Protein AF-A0A661F1T2-F1 (afdb_monomer)

Mean predicted aligned error: 7.17 Å

Solvent-accessible surface area (backbone atoms only — not comparable to full-atom values): 7450 Å² total; per-residue (Å²): 137,79,97,74,87,80,81,82,80,76,78,74,80,70,83,80,71,80,56,64,58,69,52,38,62,48,45,76,74,34,90,53,55,90,74,66,59,73,53,34,36,54,47,38,72,72,43,52,94,48,25,88,40,69,45,78,45,80,43,81,67,40,82,68,42,21,62,59,53,39,51,61,73,59,34,26,85,77,23,39,38,36,32,30,26,68,55,69,77,45,55,77,65,45,48,97,50,33,45,56,47,77,44,55,94,84,39,64,68,54,51,54,49,50,55,55,52,58,71,71,60,130

Structure (mmCIF, N/CA/C/O backbone):
data_AF-A0A661F1T2-F1
#
_entry.id   AF-A0A661F1T2-F1
#
loop_
_atom_site.group_PDB
_atom_site.id
_atom_site.type_symbol
_atom_site.label_atom_id
_atom_site.label_alt_id
_atom_site.label_comp_id
_atom_site.label_asym_id
_atom_site.label_entity_id
_atom_site.label_seq_id
_atom_site.pdbx_PDB_ins_code
_atom_site.Cartn_x
_atom_site.Cartn_y
_atom_site.Cartn_z
_atom_site.occupancy
_atom_site.B_iso_or_equiv
_atom_site.auth_seq_id
_atom_site.auth_comp_id
_atom_site.auth_asym_id
_atom_site.auth_atom_id
_atom_site.pdbx_PDB_model_num
ATOM 1 N N . MET A 1 1 ? 45.470 26.508 -27.579 1.00 38.78 1 MET A N 1
ATOM 2 C CA . MET A 1 1 ? 44.065 26.782 -27.205 1.00 38.78 1 MET A CA 1
ATOM 3 C C . MET A 1 1 ? 43.878 26.301 -25.769 1.00 38.78 1 MET A C 1
ATOM 5 O O . MET A 1 1 ? 44.079 25.122 -25.519 1.00 38.78 1 MET A O 1
ATOM 9 N N . SER A 1 2 ? 43.692 27.217 -24.813 1.00 38.25 2 SER A N 1
ATOM 10 C CA . SER A 1 2 ? 43.743 26.943 -23.364 1.00 38.25 2 SER A CA 1
ATOM 11 C C . SER A 1 2 ? 42.377 26.505 -22.828 1.00 38.25 2 SER A C 1
ATOM 13 O O . SER A 1 2 ? 41.381 27.177 -23.066 1.00 38.25 2 SER A O 1
ATOM 15 N N . LEU A 1 3 ? 42.363 25.418 -22.052 1.00 46.19 3 LEU A N 1
ATOM 16 C CA . LEU A 1 3 ? 41.228 24.856 -21.307 1.00 46.19 3 LEU A CA 1
ATOM 17 C C . LEU A 1 3 ? 40.790 25.773 -20.144 1.00 46.19 3 LEU A C 1
ATOM 19 O O . LEU A 1 3 ? 41.009 25.437 -18.983 1.00 46.19 3 LEU A O 1
ATOM 23 N N . LYS A 1 4 ? 40.216 26.948 -20.429 1.00 50.78 4 LYS A N 1
ATOM 24 C CA . LYS A 1 4 ? 39.708 27.862 -19.382 1.00 50.78 4 LYS A CA 1
ATOM 25 C C . LYS A 1 4 ? 38.239 28.277 -19.495 1.00 50.78 4 LYS A C 1
ATOM 27 O O . LYS A 1 4 ? 37.768 28.958 -18.596 1.00 50.78 4 LYS A O 1
ATOM 32 N N . ASP A 1 5 ? 37.490 27.769 -20.469 1.00 52.84 5 ASP A N 1
ATOM 33 C CA . ASP A 1 5 ? 36.044 28.017 -20.562 1.00 52.84 5 ASP A CA 1
ATOM 34 C C . ASP A 1 5 ? 35.237 26.780 -20.152 1.00 52.84 5 ASP A C 1
ATOM 36 O O . ASP A 1 5 ? 34.675 26.064 -20.977 1.00 52.84 5 ASP A O 1
ATOM 40 N N . ARG A 1 6 ? 35.197 26.503 -18.843 1.00 51.34 6 ARG A N 1
ATOM 41 C CA . ARG A 1 6 ? 34.174 25.633 -18.236 1.00 51.34 6 ARG A CA 1
ATOM 42 C C . ARG A 1 6 ? 33.298 26.458 -17.306 1.00 51.34 6 ARG A C 1
ATOM 44 O O . ARG A 1 6 ? 33.314 26.293 -16.090 1.00 51.34 6 ARG A O 1
ATOM 51 N N . THR A 1 7 ? 32.548 27.379 -17.887 1.00 51.38 7 THR A N 1
ATOM 52 C CA . THR A 1 7 ? 31.424 28.024 -17.217 1.00 51.38 7 THR A CA 1
ATOM 53 C C . THR A 1 7 ? 30.247 27.045 -17.161 1.00 51.38 7 THR A C 1
ATOM 55 O O . THR A 1 7 ? 29.875 26.452 -18.168 1.00 51.38 7 THR A O 1
ATOM 58 N N . PHE A 1 8 ? 29.648 26.933 -15.971 1.00 54.00 8 PHE A N 1
ATOM 59 C CA . PHE A 1 8 ? 28.305 26.402 -15.700 1.00 54.00 8 PHE A CA 1
ATOM 60 C C . PHE A 1 8 ? 28.070 24.879 -15.747 1.00 54.00 8 PHE A C 1
ATOM 62 O O . PHE A 1 8 ? 27.285 24.366 -16.534 1.00 54.00 8 PHE A O 1
ATOM 69 N N . LEU A 1 9 ? 28.573 24.178 -14.731 1.00 50.72 9 LEU A N 1
ATOM 70 C CA . LEU A 1 9 ? 27.679 23.336 -13.929 1.00 50.72 9 LEU A CA 1
ATOM 71 C C . LEU A 1 9 ? 27.739 23.881 -12.504 1.00 50.72 9 LEU A C 1
ATOM 73 O O . LEU A 1 9 ? 28.673 23.596 -11.759 1.00 50.72 9 LEU A O 1
ATOM 77 N N . ARG A 1 10 ? 26.782 24.747 -12.148 1.00 57.00 10 ARG A N 1
ATOM 78 C CA . ARG A 1 10 ? 26.558 25.104 -10.747 1.00 57.00 10 ARG A CA 1
ATOM 79 C C . ARG A 1 10 ? 26.143 23.803 -10.078 1.00 57.00 10 ARG A C 1
ATOM 81 O O . ARG A 1 10 ? 25.068 23.292 -10.381 1.00 57.00 10 ARG A O 1
ATOM 88 N N . GLN A 1 11 ? 27.016 23.250 -9.245 1.00 52.94 11 GLN A N 1
ATOM 89 C CA . GLN A 1 11 ? 26.636 22.212 -8.306 1.00 52.94 11 GLN A CA 1
ATOM 90 C C . GLN A 1 11 ? 25.463 22.800 -7.522 1.00 52.94 11 GLN A C 1
ATOM 92 O O . GLN A 1 11 ? 25.604 23.801 -6.820 1.00 52.94 11 GLN A O 1
ATOM 97 N N . VAL A 1 12 ? 24.260 22.313 -7.816 1.00 58.53 12 VAL A N 1
ATOM 98 C CA . VAL A 1 12 ? 23.092 22.680 -7.036 1.00 58.53 12 VAL A CA 1
ATOM 99 C C . VAL A 1 12 ? 23.294 21.889 -5.763 1.00 58.53 12 VAL A C 1
ATOM 101 O O . VAL A 1 12 ? 23.065 20.682 -5.752 1.00 58.53 12 VAL A O 1
ATOM 104 N N . ASP A 1 13 ? 23.832 22.540 -4.737 1.00 55.22 13 ASP A N 1
ATOM 105 C CA . ASP A 1 13 ? 23.766 22.016 -3.383 1.00 55.22 13 ASP A CA 1
ATOM 106 C C . ASP A 1 13 ? 22.279 21.981 -3.035 1.00 55.22 13 ASP A C 1
ATOM 108 O O . ASP A 1 13 ? 21.678 22.965 -2.603 1.00 55.22 13 ASP A O 1
ATOM 112 N N . VAL A 1 14 ? 21.639 20.867 -3.385 1.00 62.25 14 VAL A N 1
ATOM 113 C CA . VAL A 1 14 ? 20.286 20.566 -2.949 1.00 62.25 14 VAL A CA 1
ATOM 114 C C . VAL A 1 14 ? 20.446 20.278 -1.469 1.00 62.25 14 VAL A C 1
ATOM 116 O O . VAL A 1 14 ? 21.013 19.248 -1.108 1.00 62.25 14 VAL A O 1
ATOM 119 N N . ASP A 1 15 ? 20.037 21.230 -0.633 1.00 68.44 15 ASP A N 1
ATOM 120 C CA . ASP A 1 15 ? 20.007 21.074 0.818 1.00 68.44 15 ASP A CA 1
ATOM 121 C C . ASP A 1 15 ? 19.039 19.930 1.144 1.00 68.44 15 ASP A C 1
ATOM 123 O O . ASP A 1 15 ? 17.816 20.093 1.199 1.00 68.44 15 ASP A O 1
ATOM 127 N N . TYR A 1 16 ? 19.587 18.717 1.183 1.00 71.19 16 TYR A N 1
ATOM 128 C CA . TYR A 1 16 ? 18.826 17.506 1.396 1.00 71.19 16 TYR A CA 1
ATOM 129 C C . TYR A 1 16 ? 18.383 17.488 2.853 1.00 71.19 16 TYR A C 1
ATOM 131 O O . TYR A 1 16 ? 19.179 17.289 3.769 1.00 71.19 16 TYR A O 1
ATOM 139 N N . LYS A 1 17 ? 17.081 17.671 3.051 1.00 79.19 17 LYS A N 1
ATOM 140 C CA . LYS A 1 17 ? 16.439 17.486 4.341 1.00 79.19 17 LYS A CA 1
ATOM 141 C C . LYS A 1 17 ? 15.816 16.100 4.382 1.00 79.19 17 LYS A C 1
ATOM 143 O O . LYS A 1 17 ? 15.010 15.761 3.512 1.00 79.19 17 LYS A O 1
ATOM 148 N N . GLU A 1 18 ? 16.181 15.310 5.389 1.00 83.62 18 GLU A N 1
ATOM 149 C CA . GLU A 1 18 ? 15.511 14.033 5.616 1.00 83.62 18 GLU A CA 1
ATOM 150 C C . GLU A 1 18 ? 14.006 14.247 5.825 1.00 83.62 18 GLU A C 1
ATOM 152 O O . GLU A 1 18 ? 13.607 15.227 6.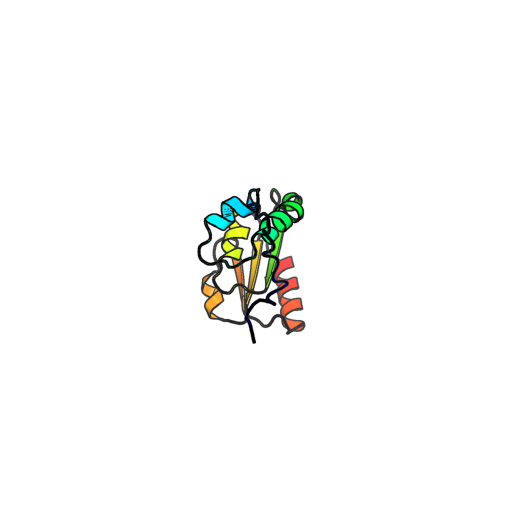470 1.00 83.62 18 GLU A O 1
ATOM 157 N N . PRO A 1 19 ? 13.160 13.346 5.299 1.00 87.50 19 PRO A N 1
ATOM 158 C CA . PRO A 1 19 ? 11.749 13.340 5.635 1.00 87.50 19 PRO A CA 1
ATOM 159 C C . PRO A 1 19 ? 11.566 13.196 7.146 1.00 87.50 19 PRO A C 1
ATOM 161 O O . PRO A 1 19 ? 12.356 12.554 7.832 1.00 87.50 19 PRO A O 1
ATOM 164 N N . THR A 1 20 ? 10.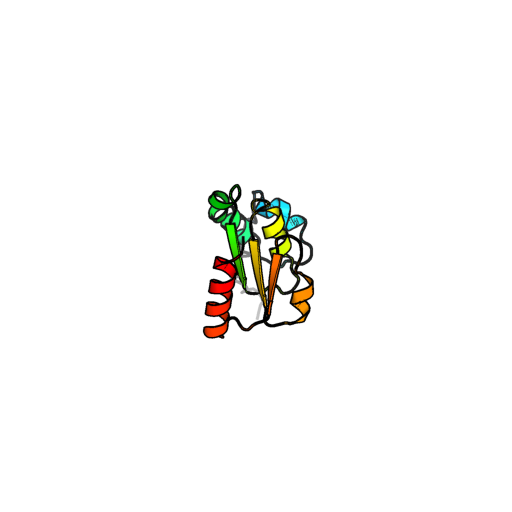496 13.774 7.667 1.00 85.81 20 THR A N 1
ATOM 165 C CA . THR A 1 20 ? 10.050 13.566 9.048 1.00 85.81 20 THR A CA 1
ATOM 166 C C . THR A 1 20 ? 8.698 12.863 9.037 1.00 85.81 20 THR A C 1
ATOM 168 O O . THR A 1 20 ? 7.989 12.955 8.034 1.00 85.81 20 THR A O 1
ATOM 171 N N . GLY A 1 21 ? 8.327 12.222 10.148 1.00 91.00 21 GLY A N 1
ATOM 172 C CA . GLY A 1 21 ? 6.999 11.631 10.331 1.00 91.00 21 GLY A CA 1
ATOM 173 C C . GLY A 1 21 ? 6.985 10.105 10.370 1.00 91.00 21 GLY A C 1
ATOM 174 O O . GLY A 1 21 ? 7.991 9.447 10.103 1.00 91.00 21 GLY A O 1
ATOM 175 N N . ASP A 1 22 ? 5.834 9.535 10.716 1.00 94.75 22 ASP A N 1
ATOM 176 C CA . ASP A 1 22 ? 5.695 8.103 11.012 1.00 94.75 22 ASP A CA 1
ATOM 177 C C . ASP A 1 22 ? 5.991 7.217 9.798 1.00 94.75 22 ASP A C 1
ATOM 179 O O . ASP A 1 22 ? 6.668 6.195 9.912 1.00 94.75 22 ASP A O 1
ATOM 183 N N . ILE A 1 23 ? 5.545 7.639 8.611 1.00 96.12 23 ILE A N 1
ATOM 184 C CA . ILE A 1 23 ? 5.826 6.928 7.359 1.00 96.12 23 ILE A CA 1
ATOM 185 C C . ILE A 1 23 ? 7.330 6.801 7.118 1.00 96.12 23 ILE A C 1
ATOM 187 O O . ILE A 1 23 ? 7.783 5.755 6.655 1.00 96.12 23 ILE A O 1
ATOM 191 N N . TRP A 1 24 ? 8.113 7.840 7.418 1.00 95.56 24 TRP A N 1
ATOM 192 C CA . TRP A 1 24 ? 9.563 7.783 7.241 1.00 95.56 24 TRP A CA 1
ATOM 193 C C . TRP A 1 24 ? 10.214 6.806 8.219 1.00 95.56 24 TRP A C 1
ATOM 195 O O . TRP A 1 24 ? 11.064 6.006 7.824 1.00 95.56 24 TRP A O 1
ATOM 205 N N . GLU A 1 25 ? 9.779 6.821 9.478 1.00 95.56 25 GLU A N 1
ATOM 206 C CA . GLU A 1 25 ? 10.273 5.897 10.499 1.00 95.56 25 GLU A CA 1
ATOM 207 C C . GLU A 1 25 ? 10.012 4.436 10.119 1.00 95.56 25 GLU A C 1
ATOM 209 O O . GLU A 1 25 ? 10.929 3.613 10.165 1.00 95.56 25 GLU A O 1
ATOM 214 N 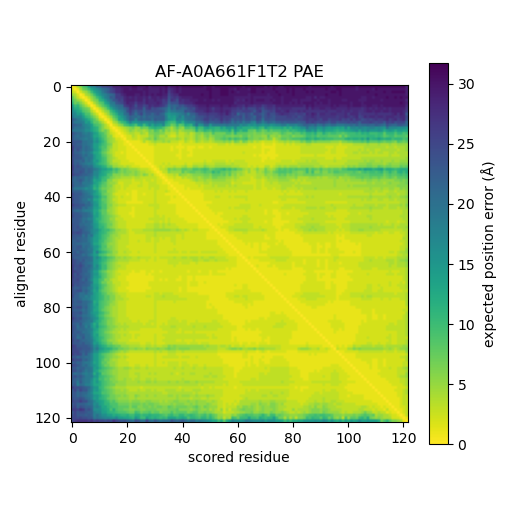N . ILE A 1 26 ? 8.809 4.130 9.629 1.00 95.88 26 ILE A N 1
ATOM 215 C CA . ILE A 1 26 ? 8.456 2.794 9.137 1.00 95.88 26 ILE A CA 1
ATOM 216 C C . ILE A 1 26 ? 9.242 2.450 7.864 1.00 95.88 26 ILE A C 1
ATOM 218 O O . ILE A 1 26 ? 9.762 1.337 7.733 1.00 95.88 26 ILE A O 1
ATOM 222 N N . ALA A 1 27 ? 9.370 3.394 6.924 1.00 94.69 27 ALA A N 1
ATOM 223 C CA . ALA A 1 27 ? 10.058 3.183 5.651 1.00 94.69 27 ALA A CA 1
ATOM 224 C C . ALA A 1 27 ? 11.521 2.760 5.839 1.00 94.69 27 ALA A C 1
ATOM 226 O O . ALA A 1 27 ? 11.996 1.894 5.106 1.00 94.69 27 ALA A O 1
ATOM 227 N N . LYS A 1 28 ? 12.213 3.283 6.860 1.00 92.94 28 LYS A N 1
ATOM 228 C CA . LYS A 1 28 ? 13.582 2.864 7.212 1.00 92.94 28 LYS A CA 1
ATOM 229 C C . LYS A 1 28 ? 13.686 1.384 7.599 1.00 92.94 28 LYS A C 1
ATOM 231 O O . LYS A 1 28 ? 14.758 0.797 7.476 1.00 92.94 28 LYS A O 1
ATOM 236 N N . THR A 1 29 ? 12.592 0.758 8.034 1.00 93.75 29 THR A N 1
ATOM 237 C CA . THR A 1 29 ? 12.547 -0.680 8.355 1.00 93.75 29 THR A CA 1
ATOM 238 C C . THR A 1 29 ? 12.218 -1.560 7.140 1.00 93.75 29 THR A C 1
ATOM 240 O O . THR A 1 29 ? 12.227 -2.794 7.231 1.00 93.75 29 THR A O 1
ATOM 243 N N . CYS A 1 30 ? 11.889 -0.955 5.996 1.00 89.19 30 CYS A N 1
ATOM 244 C CA . CYS A 1 30 ? 11.479 -1.646 4.780 1.00 89.19 30 CYS A CA 1
ATOM 245 C C . CYS A 1 30 ? 12.670 -1.773 3.819 1.00 89.19 30 CYS A C 1
ATOM 247 O O . CYS A 1 30 ? 13.036 -0.829 3.129 1.00 89.19 30 CYS A O 1
ATOM 249 N N . THR A 1 31 ? 13.269 -2.963 3.732 1.00 84.38 31 THR A N 1
ATOM 250 C CA . THR A 1 31 ? 14.504 -3.195 2.956 1.00 84.38 31 THR A CA 1
ATOM 251 C C . THR A 1 31 ? 14.285 -3.421 1.457 1.00 84.38 31 THR A C 1
ATOM 253 O O . THR A 1 31 ? 15.250 -3.508 0.702 1.00 84.38 31 THR A O 1
ATOM 256 N N . THR A 1 32 ? 13.033 -3.521 1.005 1.00 89.12 32 THR A N 1
ATOM 257 C CA . THR A 1 32 ? 12.671 -3.881 -0.378 1.00 89.12 32 THR A CA 1
ATOM 258 C C . THR A 1 32 ? 11.904 -2.782 -1.121 1.00 89.12 32 THR A C 1
ATOM 260 O O . THR A 1 32 ? 11.187 -3.055 -2.085 1.00 89.12 32 THR A O 1
ATOM 263 N N . MET A 1 33 ? 12.041 -1.529 -0.683 1.00 88.25 33 MET A N 1
ATOM 264 C CA . MET A 1 33 ? 11.320 -0.381 -1.232 1.00 88.25 33 MET A CA 1
ATOM 265 C C . MET A 1 33 ? 12.283 0.657 -1.817 1.00 88.25 33 MET A C 1
ATOM 267 O O . MET A 1 33 ? 13.218 1.087 -1.151 1.00 88.25 33 MET A O 1
ATOM 271 N N . PHE A 1 34 ? 12.002 1.115 -3.039 1.00 88.38 34 PHE A N 1
ATOM 272 C CA . PHE A 1 34 ? 12.708 2.227 -3.678 1.00 88.38 34 PHE A CA 1
ATOM 273 C C . PHE A 1 34 ? 11.728 3.373 -3.920 1.00 88.38 34 PHE A C 1
ATOM 275 O O . PHE A 1 34 ? 10.799 3.242 -4.717 1.00 88.38 34 PHE A O 1
ATOM 282 N N . LYS A 1 35 ? 11.914 4.492 -3.216 1.00 88.44 35 LYS A N 1
ATOM 283 C CA . LYS A 1 35 ? 11.113 5.713 -3.376 1.00 88.44 35 LYS A CA 1
ATOM 284 C C . LYS A 1 35 ? 11.996 6.943 -3.187 1.00 88.44 35 LYS A C 1
ATOM 286 O O . LYS A 1 35 ? 12.973 6.902 -2.442 1.00 88.44 35 LYS A O 1
ATOM 291 N N . TRP A 1 36 ? 11.632 8.046 -3.835 1.00 91.06 36 TRP A N 1
ATOM 292 C CA . TRP A 1 36 ? 12.258 9.333 -3.556 1.00 91.06 36 TRP A CA 1
ATOM 293 C C . TRP A 1 36 ? 11.845 9.820 -2.170 1.00 91.06 36 TRP A C 1
ATOM 295 O O . TRP A 1 36 ? 10.664 9.795 -1.835 1.00 91.06 36 TRP A O 1
ATOM 305 N N . HIS A 1 37 ? 12.802 10.299 -1.377 1.00 90.44 37 HIS A N 1
ATOM 306 C CA . HIS A 1 37 ? 12.566 10.621 0.032 1.00 90.44 37 HIS A CA 1
ATOM 307 C C . HIS A 1 37 ? 11.428 11.631 0.256 1.00 90.44 37 HIS A C 1
ATOM 309 O O . HIS A 1 37 ? 10.611 11.451 1.154 1.00 90.44 37 HIS A O 1
ATOM 315 N N . HIS A 1 38 ? 11.292 12.635 -0.612 1.00 89.00 38 HIS A N 1
ATOM 316 C CA . HIS A 1 38 ? 10.224 13.636 -0.511 1.00 89.00 38 HIS A CA 1
ATOM 317 C C . HIS A 1 38 ? 8.801 13.053 -0.624 1.00 89.00 38 HIS A C 1
ATOM 319 O O . HIS A 1 38 ? 7.845 13.701 -0.203 1.00 89.00 38 HIS A O 1
ATOM 325 N N . TYR A 1 39 ? 8.635 11.830 -1.146 1.00 92.31 39 TYR A N 1
ATOM 326 C CA . TYR A 1 39 ? 7.333 11.158 -1.156 1.00 92.31 39 TYR A CA 1
ATOM 327 C C . TYR A 1 39 ? 6.864 10.805 0.250 1.00 92.31 39 TYR A C 1
ATOM 329 O O . TYR A 1 39 ? 5.668 10.855 0.501 1.00 92.31 39 TYR A O 1
ATOM 337 N N . PHE A 1 40 ? 7.772 10.486 1.176 1.00 94.12 40 PHE A N 1
ATOM 338 C CA . PHE A 1 40 ? 7.380 10.076 2.524 1.00 94.12 40 PHE A CA 1
ATOM 339 C C . PHE A 1 40 ? 6.729 11.221 3.301 1.00 94.12 40 PHE A C 1
ATOM 341 O O . PHE A 1 40 ? 5.690 11.007 3.915 1.00 94.12 40 PHE A O 1
ATOM 348 N N . THR A 1 41 ? 7.258 12.444 3.188 1.00 92.25 41 THR A N 1
ATOM 349 C CA . THR A 1 41 ? 6.618 13.639 3.761 1.00 92.25 41 THR A CA 1
ATOM 350 C C . THR A 1 41 ? 5.245 13.889 3.140 1.00 92.25 41 THR A C 1
ATOM 352 O O . THR A 1 41 ? 4.273 14.094 3.860 1.00 92.25 41 THR A O 1
ATOM 355 N N . ALA A 1 42 ? 5.136 13.806 1.809 1.00 93.44 42 ALA A N 1
ATOM 356 C CA . ALA A 1 42 ? 3.857 13.996 1.129 1.00 93.44 42 ALA A CA 1
ATOM 357 C C . ALA A 1 42 ? 2.826 12.923 1.518 1.00 93.44 42 ALA A C 1
ATOM 359 O O . ALA A 1 42 ? 1.656 13.239 1.717 1.00 93.44 42 ALA A O 1
ATOM 360 N N . TYR A 1 43 ? 3.236 11.660 1.640 1.00 95.44 43 TYR A N 1
ATOM 361 C CA . TYR A 1 43 ? 2.351 10.595 2.095 1.00 95.44 43 TYR A CA 1
ATOM 362 C C . TYR A 1 43 ? 1.883 10.835 3.521 1.00 95.44 43 TYR A C 1
ATOM 364 O O . TYR A 1 43 ? 0.690 10.703 3.767 1.00 95.44 43 TYR A O 1
ATOM 372 N N . ASP A 1 44 ? 2.777 11.223 4.431 1.00 94.62 44 ASP A N 1
ATOM 373 C CA . ASP A 1 44 ? 2.409 11.375 5.836 1.00 94.62 44 ASP A CA 1
ATOM 374 C C . ASP A 1 44 ? 1.378 12.497 5.997 1.00 94.62 44 ASP A C 1
ATOM 376 O O . ASP A 1 44 ? 0.313 12.295 6.572 1.00 94.62 44 ASP A O 1
ATOM 380 N N . GLU A 1 45 ? 1.598 13.641 5.342 1.00 94.38 45 GLU A N 1
ATOM 381 C CA . GLU A 1 45 ? 0.645 14.756 5.347 1.00 94.38 45 GLU A CA 1
ATOM 382 C C . GLU A 1 45 ? -0.727 14.392 4.759 1.00 94.38 45 GLU A C 1
ATOM 384 O O . GLU A 1 45 ? -1.764 14.834 5.260 1.00 94.38 45 GLU A O 1
ATOM 389 N N . LYS A 1 46 ? -0.757 13.633 3.656 1.00 96.50 46 LYS A N 1
ATOM 390 C CA . LYS A 1 46 ? -2.007 13.334 2.938 1.00 96.50 46 LYS A CA 1
ATOM 391 C C . LYS A 1 46 ? -2.760 12.142 3.514 1.00 96.50 46 LYS A C 1
ATOM 393 O O . LYS A 1 46 ? -3.983 12.091 3.380 1.00 96.50 46 LYS A O 1
ATOM 398 N N . LEU A 1 47 ? -2.055 11.197 4.128 1.00 97.31 47 LEU A N 1
ATOM 399 C CA . LEU A 1 47 ? -2.625 9.950 4.628 1.00 97.31 47 LEU A CA 1
ATOM 400 C C . LEU A 1 47 ? -2.859 9.966 6.143 1.00 97.31 47 LEU A C 1
ATOM 402 O O . LEU A 1 47 ? -3.687 9.183 6.606 1.00 97.31 47 LEU A O 1
ATOM 406 N N . ALA A 1 48 ? -2.258 10.897 6.896 1.00 97.00 48 ALA A N 1
ATOM 407 C CA . ALA A 1 48 ? -2.473 11.037 8.339 1.00 97.00 48 ALA A CA 1
ATOM 408 C C . ALA A 1 48 ? -3.956 11.044 8.769 1.00 97.00 48 ALA A C 1
ATOM 410 O O . ALA A 1 48 ? -4.289 10.324 9.711 1.00 97.00 48 ALA A O 1
ATOM 411 N N . PRO A 1 49 ? -4.897 11.733 8.081 1.00 97.38 49 PRO A N 1
ATOM 412 C CA . PRO A 1 49 ? -6.319 11.709 8.463 1.00 97.38 49 PRO A CA 1
ATOM 413 C C . PRO A 1 49 ? -6.999 10.330 8.374 1.00 97.38 49 PRO A C 1
ATOM 415 O O . PRO A 1 49 ? -8.145 10.164 8.803 1.00 97.38 49 PRO A O 1
ATOM 418 N N . TYR A 1 50 ? -6.334 9.355 7.756 1.00 97.19 50 TYR A N 1
ATOM 419 C CA . TYR A 1 50 ? -6.821 7.995 7.543 1.00 97.19 50 TYR A CA 1
ATOM 420 C C . TYR A 1 50 ? -6.110 6.960 8.415 1.00 97.19 50 TYR A C 1
ATOM 422 O O . TYR A 1 50 ? -6.562 5.822 8.465 1.00 97.19 50 TYR A O 1
ATOM 430 N N . ARG A 1 51 ? -5.038 7.348 9.113 1.00 96.31 51 ARG A N 1
ATOM 431 C CA . ARG A 1 51 ? -4.182 6.445 9.887 1.00 96.31 51 ARG A CA 1
ATOM 432 C C . ARG A 1 51 ? -4.950 5.669 10.958 1.00 96.31 51 ARG A C 1
ATOM 434 O O . ARG A 1 51 ? -4.844 4.451 11.018 1.00 96.31 51 ARG A O 1
ATOM 441 N N . ASP A 1 52 ? -5.752 6.363 11.764 1.00 97.00 52 ASP A N 1
ATOM 442 C CA . ASP A 1 52 ? -6.331 5.808 12.999 1.00 97.00 52 ASP A CA 1
ATOM 443 C C . ASP A 1 52 ? -7.719 5.174 12.821 1.00 97.00 52 ASP A C 1
ATOM 445 O O . ASP A 1 52 ? -8.392 4.851 13.799 1.00 97.00 52 ASP A O 1
ATOM 449 N N . LYS A 1 53 ? -8.180 4.993 11.580 1.00 96.75 53 LYS A N 1
ATOM 450 C CA . LYS A 1 53 ? -9.465 4.352 11.279 1.00 96.75 53 LYS A CA 1
ATOM 451 C C . LYS A 1 53 ? -9.289 3.239 10.248 1.00 96.75 53 LYS A C 1
ATOM 453 O O . LYS A 1 53 ? -8.399 3.348 9.409 1.00 96.75 53 LYS A O 1
ATOM 458 N N . PRO A 1 54 ? -10.139 2.198 10.265 1.00 97.19 54 PRO A N 1
ATOM 459 C CA . PRO A 1 54 ? -10.113 1.171 9.233 1.00 97.19 54 PRO A CA 1
ATOM 460 C C . PRO A 1 54 ? -10.291 1.795 7.847 1.00 97.19 54 PRO A C 1
ATOM 462 O O . PRO A 1 54 ? -11.257 2.526 7.601 1.00 97.19 54 PRO A O 1
ATOM 465 N N . VAL A 1 55 ? -9.359 1.508 6.943 1.00 97.00 55 VAL A N 1
ATOM 466 C CA . VAL A 1 55 ? -9.438 1.912 5.537 1.00 97.00 55 VAL A CA 1
ATOM 467 C C . VAL A 1 55 ? -9.249 0.731 4.608 1.00 97.00 55 VAL A C 1
ATOM 469 O O . VAL A 1 55 ? -8.706 -0.299 4.985 1.00 97.00 55 VAL A O 1
ATOM 472 N N . LYS A 1 56 ? -9.676 0.899 3.360 1.00 96.56 56 LYS A N 1
ATOM 473 C CA . LYS A 1 56 ? -9.315 -0.003 2.271 1.00 96.56 56 LYS A CA 1
ATOM 474 C C . LYS A 1 56 ? -8.455 0.770 1.292 1.00 96.56 56 LYS A C 1
ATOM 476 O O . LYS A 1 56 ? -8.886 1.813 0.801 1.00 96.56 56 LYS A O 1
ATOM 481 N N . ILE A 1 57 ? -7.254 0.276 1.035 1.00 96.44 57 ILE A N 1
ATOM 482 C CA . ILE A 1 57 ? -6.309 0.892 0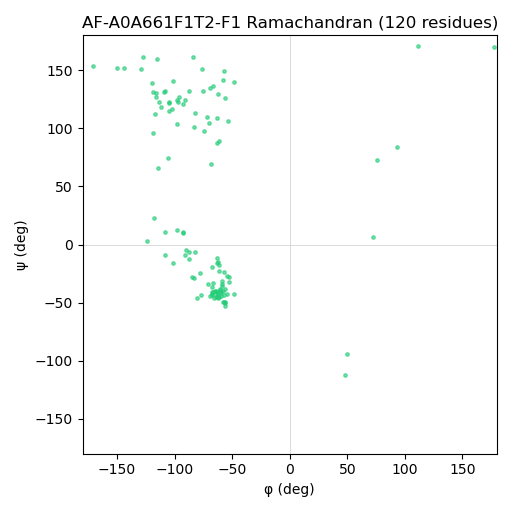.105 1.00 96.44 57 ILE A CA 1
ATOM 483 C C . ILE A 1 57 ? -5.987 -0.078 -1.025 1.00 96.44 57 ILE A C 1
ATOM 485 O O . ILE A 1 57 ? -5.813 -1.271 -0.791 1.00 96.44 57 ILE A O 1
ATOM 489 N N . LEU A 1 58 ? -5.920 0.453 -2.244 1.00 97.00 58 LEU A N 1
ATOM 490 C CA . LEU A 1 58 ? -5.437 -0.249 -3.426 1.00 97.00 58 LEU A CA 1
ATOM 491 C C . LEU A 1 58 ? -4.031 0.259 -3.759 1.00 97.00 58 LEU A C 1
ATOM 493 O O . LEU A 1 58 ? -3.847 1.451 -4.007 1.00 97.00 58 LEU A O 1
ATOM 497 N N . GLU A 1 59 ? -3.054 -0.640 -3.787 1.00 97.06 59 GLU A N 1
ATOM 498 C CA . GLU A 1 59 ? -1.712 -0.397 -4.307 1.00 97.06 59 GLU A CA 1
ATOM 499 C C . GLU A 1 59 ? -1.568 -1.081 -5.665 1.00 97.06 59 GLU A C 1
ATOM 501 O O . GLU A 1 59 ? -1.712 -2.295 -5.767 1.00 97.06 59 GLU A O 1
ATOM 506 N N . ILE A 1 60 ? -1.243 -0.313 -6.703 1.00 97.31 60 ILE A N 1
ATOM 507 C CA . ILE A 1 60 ? -0.868 -0.858 -8.011 1.00 97.31 60 ILE A CA 1
ATOM 508 C C . ILE A 1 60 ? 0.661 -0.900 -8.089 1.00 97.31 60 ILE A C 1
ATOM 510 O O . ILE A 1 60 ? 1.316 0.134 -7.952 1.00 97.31 60 ILE A O 1
ATOM 514 N N . GLY A 1 61 ? 1.209 -2.092 -8.327 1.00 97.19 61 GLY A N 1
ATOM 515 C CA . GLY A 1 61 ? 2.643 -2.372 -8.373 1.00 97.19 61 GLY A CA 1
ATOM 516 C C . GLY A 1 61 ? 3.194 -2.845 -7.027 1.00 97.19 61 GLY A C 1
ATOM 517 O O . GLY A 1 61 ? 3.774 -2.060 -6.282 1.00 97.19 61 GLY A O 1
ATOM 518 N N . VAL A 1 62 ? 3.073 -4.146 -6.751 1.00 97.56 62 VAL A N 1
ATOM 519 C CA . VAL A 1 62 ? 3.559 -4.803 -5.523 1.00 97.56 62 VAL A CA 1
ATOM 520 C C . VAL A 1 62 ? 5.072 -5.019 -5.555 1.00 97.56 62 VAL A C 1
ATOM 522 O O . VAL A 1 62 ? 5.768 -4.797 -4.560 1.00 97.56 62 VAL A O 1
ATOM 525 N N . HIS A 1 63 ? 5.600 -5.470 -6.693 1.00 95.25 63 HIS A N 1
ATOM 526 C CA . HIS A 1 63 ? 7.013 -5.738 -6.951 1.00 95.25 63 HIS A CA 1
ATOM 527 C C . HIS A 1 63 ? 7.718 -6.602 -5.877 1.00 95.25 63 HIS A C 1
ATOM 529 O O . HIS A 1 63 ? 7.695 -7.831 -5.951 1.00 95.25 63 HIS A O 1
ATOM 535 N N . TYR A 1 64 ? 8.375 -5.981 -4.887 1.00 96.00 64 TYR A N 1
ATOM 536 C CA . TYR A 1 64 ? 9.055 -6.674 -3.781 1.00 96.00 64 TYR A CA 1
ATOM 537 C C . TYR A 1 64 ? 8.350 -6.537 -2.416 1.00 96.00 64 TYR A C 1
ATOM 539 O O . TYR A 1 64 ? 8.930 -6.892 -1.384 1.00 96.00 64 TYR A O 1
ATOM 547 N N . GLY A 1 65 ? 7.120 -6.019 -2.392 1.00 96.12 65 GLY A N 1
ATOM 548 C CA . GLY A 1 65 ? 6.256 -5.947 -1.208 1.00 96.12 65 GLY A CA 1
ATOM 549 C C . GLY A 1 65 ? 6.662 -4.912 -0.153 1.00 96.12 65 GLY A C 1
ATOM 550 O O . GLY A 1 65 ? 6.076 -4.878 0.927 1.00 96.12 65 GLY A O 1
ATOM 551 N N . GLY A 1 66 ? 7.661 -4.068 -0.429 1.00 96.12 66 GLY A N 1
ATOM 552 C CA . GLY A 1 66 ? 8.176 -3.101 0.543 1.00 96.12 66 GLY A CA 1
ATOM 553 C C . GLY A 1 66 ? 7.142 -2.050 0.962 1.00 96.12 66 GLY A C 1
ATOM 554 O O . GLY A 1 66 ? 7.007 -1.766 2.149 1.00 96.12 66 GLY A O 1
ATOM 555 N N . SER A 1 67 ? 6.367 -1.519 0.013 1.00 96.69 67 SER A N 1
ATOM 556 C CA . SER A 1 67 ? 5.268 -0.586 0.304 1.00 96.69 67 SER A CA 1
ATOM 557 C C . SER A 1 67 ? 4.081 -1.260 0.988 1.00 96.69 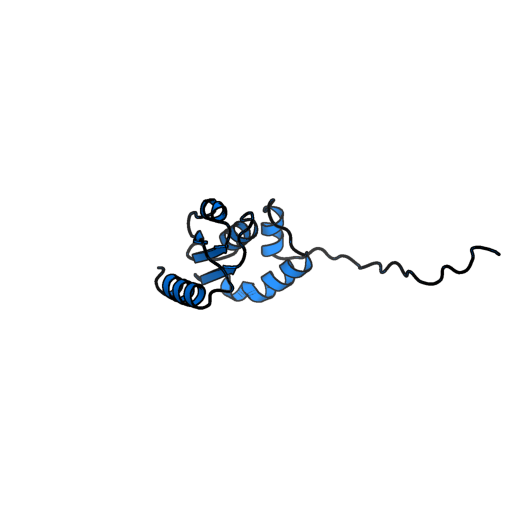67 SER A C 1
ATOM 559 O O . SER A 1 67 ? 3.507 -0.666 1.892 1.00 96.69 67 SER A O 1
ATOM 561 N N . LEU A 1 68 ? 3.779 -2.523 0.676 1.00 97.50 68 LEU A N 1
ATOM 562 C CA . LEU A 1 68 ? 2.739 -3.268 1.393 1.00 97.50 68 LEU A CA 1
ATOM 563 C C . LEU A 1 68 ? 3.054 -3.389 2.890 1.00 97.50 68 LEU A C 1
ATOM 565 O O . LEU A 1 68 ? 2.167 -3.209 3.722 1.00 97.50 68 LEU A O 1
ATOM 569 N N . LYS A 1 69 ? 4.323 -3.645 3.244 1.00 96.56 69 LYS A N 1
ATOM 570 C CA . LYS A 1 69 ? 4.775 -3.625 4.644 1.00 96.56 69 LYS A CA 1
ATOM 571 C C . LYS A 1 69 ? 4.585 -2.237 5.267 1.00 96.56 69 LYS A C 1
ATOM 573 O O . LYS A 1 69 ? 4.063 -2.149 6.373 1.00 96.56 69 LYS A O 1
ATOM 578 N N . LEU A 1 70 ? 4.967 -1.178 4.551 1.00 97.31 70 LEU A N 1
ATOM 579 C CA . LEU A 1 70 ? 4.779 0.201 5.005 1.00 97.31 70 LEU A CA 1
ATOM 580 C C . LEU A 1 70 ? 3.306 0.493 5.327 1.00 97.31 70 LEU A C 1
ATOM 582 O O . LEU A 1 70 ? 3.010 0.993 6.406 1.00 97.31 70 LEU A O 1
ATOM 586 N N . TRP A 1 71 ? 2.379 0.153 4.430 1.00 97.81 71 TRP A N 1
ATOM 587 C CA . TRP A 1 71 ? 0.950 0.397 4.652 1.00 97.81 71 TRP A CA 1
ATOM 588 C C . TRP A 1 71 ? 0.371 -0.456 5.774 1.00 97.81 71 TRP A C 1
ATOM 590 O O . TRP A 1 71 ? -0.461 0.035 6.532 1.00 97.81 71 TRP A O 1
ATOM 600 N N . HIS A 1 72 ? 0.834 -1.701 5.901 1.00 97.12 72 HIS A N 1
ATOM 601 C CA . HIS A 1 72 ? 0.435 -2.611 6.973 1.00 97.12 72 HIS A CA 1
ATOM 602 C C . HIS A 1 72 ? 0.790 -2.068 8.359 1.00 97.12 72 HIS A C 1
ATOM 604 O O . HIS A 1 72 ? -0.003 -2.204 9.282 1.00 97.12 72 HIS A O 1
ATOM 610 N N . GLU A 1 73 ? 1.959 -1.440 8.498 1.00 96.88 73 GLU A N 1
ATOM 611 C CA . GLU A 1 73 ? 2.392 -0.840 9.764 1.00 96.88 73 GLU A CA 1
ATOM 612 C C . GLU A 1 73 ? 1.814 0.566 9.989 1.00 96.88 73 GLU A C 1
ATOM 614 O O . GLU A 1 73 ? 1.637 0.979 11.134 1.00 96.88 73 GLU A O 1
ATOM 619 N N . TYR A 1 74 ? 1.531 1.314 8.919 1.00 97.62 74 TYR A N 1
ATOM 620 C CA . TYR A 1 74 ? 1.079 2.699 9.030 1.00 97.62 74 TYR A CA 1
ATOM 621 C C . TYR A 1 74 ? -0.414 2.830 9.345 1.00 97.62 74 TYR A C 1
ATOM 623 O O . TYR A 1 74 ? -0.785 3.639 10.196 1.00 97.62 74 TYR A O 1
ATOM 631 N N . PHE A 1 75 ? -1.276 2.078 8.656 1.00 98.06 75 PHE A N 1
ATOM 632 C CA . PHE A 1 75 ? -2.725 2.197 8.818 1.00 98.06 75 PHE A CA 1
ATOM 633 C C . PHE A 1 75 ? -3.257 1.373 9.993 1.00 98.06 75 PHE A C 1
ATOM 635 O O . PHE A 1 75 ? -2.624 0.432 10.465 1.00 98.06 75 PHE A O 1
ATOM 642 N N . HIS A 1 76 ? -4.468 1.710 10.442 1.00 97.69 76 HIS A N 1
ATOM 643 C CA . HIS A 1 76 ? -5.177 0.997 11.498 1.00 97.69 76 HIS A CA 1
ATOM 644 C C . HIS A 1 76 ? -5.174 -0.516 11.244 1.00 97.69 76 HIS A C 1
ATOM 646 O O . HIS A 1 76 ? -5.406 -0.947 10.116 1.00 97.69 76 HIS A O 1
ATOM 652 N N . LYS A 1 77 ? -4.992 -1.321 12.296 1.00 96.38 77 LYS A N 1
ATOM 653 C CA . LYS A 1 77 ? -4.873 -2.792 12.220 1.00 96.38 77 LYS A CA 1
ATOM 654 C C . LYS A 1 77 ? -6.015 -3.503 11.476 1.00 96.38 77 LYS A C 1
ATOM 656 O O . LYS A 1 77 ? -5.802 -4.561 10.902 1.00 96.38 77 LYS A O 1
ATOM 661 N N . ASP A 1 78 ? -7.208 -2.908 11.483 1.00 96.69 78 ASP A N 1
ATOM 662 C CA . ASP A 1 78 ? -8.405 -3.441 10.810 1.00 96.69 78 ASP A CA 1
ATOM 663 C C . ASP A 1 78 ? -8.566 -2.888 9.375 1.00 96.69 78 ASP A C 1
ATOM 665 O O . ASP A 1 78 ? -9.620 -3.017 8.765 1.00 96.69 78 ASP A O 1
ATOM 669 N N . SER A 1 79 ? -7.547 -2.213 8.836 1.00 97.44 79 SER A N 1
ATOM 670 C CA . SER A 1 79 ? -7.523 -1.764 7.439 1.00 97.44 79 SER A CA 1
ATOM 671 C C . SER A 1 79 ? -7.224 -2.927 6.510 1.00 97.44 79 SER A C 1
ATOM 673 O O . SER A 1 79 ? -6.476 -3.815 6.890 1.00 97.44 79 SER A O 1
ATOM 675 N N . THR A 1 80 ? -7.715 -2.892 5.277 1.00 97.62 80 THR A N 1
ATOM 676 C CA . THR A 1 80 ? -7.388 -3.866 4.230 1.00 97.62 80 THR A CA 1
ATOM 677 C C . THR A 1 80 ? -6.497 -3.227 3.174 1.00 97.62 80 THR A C 1
ATOM 679 O O . THR A 1 80 ? -6.803 -2.152 2.654 1.00 97.62 80 THR A O 1
ATOM 682 N N . ILE A 1 81 ? -5.413 -3.905 2.813 1.00 97.94 81 ILE A N 1
ATOM 683 C CA . ILE A 1 81 ? -4.490 -3.479 1.762 1.00 97.94 81 ILE A CA 1
ATOM 684 C C . ILE A 1 81 ? -4.631 -4.456 0.605 1.00 97.94 81 ILE A C 1
ATOM 686 O O . ILE A 1 81 ? -4.365 -5.641 0.766 1.00 97.94 81 ILE A O 1
ATOM 690 N N . VAL A 1 82 ? -5.044 -3.971 -0.559 1.00 98.06 82 VAL A N 1
ATOM 691 C CA . VAL A 1 82 ? -5.112 -4.773 -1.780 1.00 98.06 82 VAL A CA 1
ATOM 692 C C . VAL A 1 82 ? -3.957 -4.376 -2.682 1.00 98.06 82 VAL A C 1
ATOM 694 O O . VAL A 1 82 ? -3.878 -3.236 -3.127 1.00 98.06 82 VAL A O 1
ATOM 697 N N . GLY A 1 83 ? -3.036 -5.306 -2.912 1.00 98.00 83 GLY A N 1
ATOM 698 C CA . GLY A 1 83 ? -1.931 -5.149 -3.848 1.00 98.00 83 GLY A CA 1
ATOM 699 C C . GLY A 1 83 ? -2.268 -5.773 -5.196 1.00 98.00 83 GLY A C 1
ATOM 700 O O . GLY A 1 83 ? -2.622 -6.947 -5.258 1.00 98.00 83 GLY A O 1
ATOM 701 N N . VAL A 1 84 ? -2.119 -5.007 -6.270 1.00 98.38 84 VAL A N 1
ATOM 702 C CA . VAL A 1 84 ? -2.276 -5.461 -7.654 1.00 98.38 84 VAL A CA 1
ATOM 703 C C . VAL A 1 84 ? -0.920 -5.514 -8.334 1.00 98.38 84 VAL A C 1
ATOM 705 O O . VAL A 1 84 ? -0.161 -4.545 -8.295 1.00 98.38 84 VAL A O 1
ATOM 708 N N . ASP A 1 85 ? -0.622 -6.627 -8.995 1.00 98.50 85 ASP A N 1
ATOM 709 C CA . ASP A 1 85 ? 0.569 -6.760 -9.834 1.00 98.50 85 ASP A CA 1
ATOM 710 C C . ASP A 1 85 ? 0.324 -7.730 -10.992 1.00 98.50 85 ASP A C 1
ATOM 712 O O . ASP A 1 85 ? -0.470 -8.661 -10.872 1.00 98.50 85 ASP A O 1
ATOM 716 N N . ILE A 1 86 ? 1.030 -7.533 -12.103 1.00 98.38 86 ILE A N 1
ATOM 717 C CA . ILE A 1 86 ? 0.967 -8.436 -13.256 1.00 98.38 86 ILE A CA 1
ATOM 718 C C . ILE A 1 86 ? 1.803 -9.704 -13.023 1.00 98.38 86 ILE A C 1
ATOM 720 O O . ILE A 1 86 ? 1.537 -10.751 -13.608 1.00 98.38 86 ILE A O 1
ATOM 724 N N . GLU A 1 87 ? 2.814 -9.624 -12.157 1.00 98.25 87 GLU A N 1
ATOM 725 C CA . GLU A 1 87 ? 3.738 -10.717 -11.872 1.00 98.25 87 GLU A CA 1
ATOM 726 C C . GLU A 1 87 ? 3.152 -11.696 -10.842 1.00 98.25 87 GLU A C 1
ATOM 728 O O . GLU A 1 87 ? 3.056 -11.380 -9.654 1.00 98.25 87 GLU A O 1
ATOM 733 N N . GLU A 1 88 ? 2.859 -12.935 -11.253 1.00 98.19 88 GLU A N 1
ATOM 734 C CA . GLU A 1 88 ? 2.266 -13.976 -10.388 1.00 98.19 88 GLU A CA 1
ATOM 735 C C . GLU A 1 88 ? 3.038 -14.205 -9.078 1.00 98.19 88 GLU A C 1
ATOM 737 O O . GLU A 1 88 ? 2.451 -14.488 -8.030 1.00 98.19 88 GLU A O 1
ATOM 742 N N . ARG A 1 89 ? 4.367 -14.026 -9.097 1.00 98.25 89 ARG A N 1
ATOM 743 C CA . ARG A 1 89 ? 5.224 -14.170 -7.908 1.00 98.25 89 ARG A CA 1
ATOM 744 C C . ARG A 1 89 ? 4.809 -13.248 -6.758 1.00 98.25 89 ARG A C 1
ATOM 746 O O . ARG A 1 89 ? 5.151 -13.540 -5.613 1.00 98.25 89 ARG A O 1
ATOM 753 N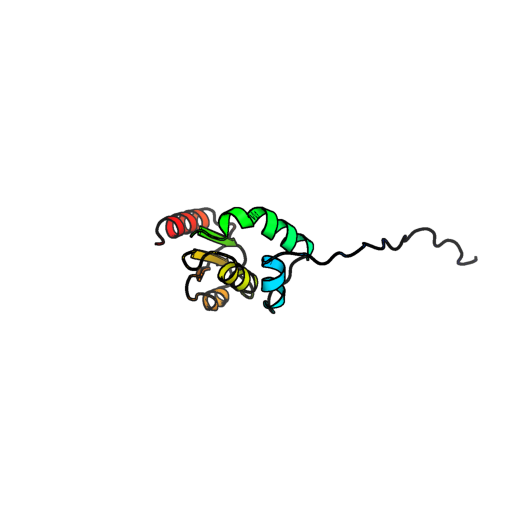 N . CYS A 1 90 ? 4.119 -12.142 -7.041 1.00 98.44 90 CYS A N 1
ATOM 754 C CA . CYS A 1 90 ? 3.675 -11.184 -6.035 1.00 98.44 90 CYS A CA 1
ATOM 755 C C . CYS A 1 90 ? 2.597 -11.762 -5.107 1.00 98.44 90 CYS A C 1
ATOM 757 O O . CYS A 1 90 ? 2.481 -11.295 -3.975 1.00 98.44 90 CYS A O 1
ATOM 759 N N . ALA A 1 91 ? 1.902 -12.839 -5.503 1.00 98.25 91 ALA A N 1
ATOM 760 C CA . ALA A 1 91 ? 0.936 -13.543 -4.654 1.00 98.25 91 ALA A CA 1
ATOM 761 C C . ALA A 1 91 ? 1.533 -13.989 -3.305 1.00 98.25 91 ALA A C 1
ATOM 763 O O . ALA A 1 91 ? 0.831 -14.045 -2.297 1.00 98.25 91 ALA A O 1
ATOM 764 N N . ARG A 1 92 ? 2.853 -14.227 -3.248 1.00 98.00 92 ARG A N 1
ATOM 765 C CA . ARG A 1 92 ? 3.576 -14.601 -2.018 1.00 98.00 92 ARG A CA 1
ATOM 766 C C . ARG A 1 92 ? 3.540 -13.544 -0.908 1.00 98.00 92 ARG A C 1
ATOM 768 O O . ARG A 1 92 ? 3.943 -13.846 0.210 1.00 98.00 92 ARG A O 1
ATOM 775 N N . TYR A 1 93 ? 3.162 -12.305 -1.226 1.00 97.88 93 TYR A N 1
ATOM 776 C CA . TYR A 1 93 ? 3.110 -11.199 -0.267 1.00 97.88 93 TYR A CA 1
ATOM 777 C C . TYR A 1 93 ? 1.755 -11.067 0.438 1.00 97.88 93 TYR A C 1
ATOM 779 O O . TYR A 1 93 ? 1.639 -10.243 1.344 1.00 97.88 93 TYR A O 1
ATOM 787 N N . ALA A 1 94 ? 0.758 -11.874 0.062 1.00 97.75 94 ALA A N 1
ATOM 788 C CA . ALA A 1 94 ? -0.504 -11.952 0.787 1.00 97.75 94 ALA A CA 1
ATOM 789 C C . ALA A 1 94 ? -0.262 -12.459 2.217 1.00 97.75 94 ALA A C 1
ATOM 791 O O . ALA A 1 94 ? 0.406 -13.477 2.416 1.00 97.75 94 ALA A O 1
ATOM 792 N N . ARG A 1 95 ? -0.790 -11.740 3.210 1.00 95.94 95 ARG A N 1
ATOM 793 C CA . ARG A 1 95 ? -0.715 -12.083 4.641 1.00 95.94 95 ARG A CA 1
ATOM 794 C C . ARG A 1 95 ? -1.617 -11.165 5.449 1.00 95.94 95 ARG A C 1
ATOM 796 O O . ARG A 1 95 ? -1.784 -10.016 5.064 1.00 95.94 95 ARG A O 1
ATOM 803 N N . ASP A 1 96 ? -2.089 -11.620 6.604 1.00 95.44 96 ASP A N 1
ATOM 804 C CA . ASP A 1 96 ? -2.836 -10.796 7.560 1.00 95.44 96 ASP A CA 1
ATOM 805 C C . ASP A 1 96 ? -3.962 -9.993 6.876 1.00 95.44 96 ASP A C 1
ATOM 807 O O . ASP A 1 96 ? -4.917 -10.573 6.365 1.00 95.44 96 ASP A O 1
ATOM 811 N N . ASN A 1 97 ? -3.828 -8.668 6.823 1.00 95.81 97 ASN A N 1
ATOM 812 C CA . ASN A 1 97 ? -4.760 -7.742 6.185 1.00 95.81 97 ASN A CA 1
ATOM 813 C C . ASN A 1 97 ? -4.357 -7.312 4.755 1.00 95.81 97 ASN A C 1
ATOM 815 O O . ASN A 1 97 ? -4.915 -6.356 4.213 1.00 95.81 97 ASN A O 1
ATOM 819 N N . ILE A 1 98 ? -3.381 -7.994 4.153 1.00 97.88 98 ILE A N 1
ATOM 820 C CA . ILE A 1 98 ? -2.889 -7.791 2.789 1.00 97.88 98 ILE A CA 1
ATOM 821 C C . ILE A 1 98 ? -3.467 -8.875 1.876 1.00 97.88 98 ILE A C 1
ATOM 823 O O . ILE A 1 98 ? -3.137 -10.058 1.995 1.00 97.88 98 ILE A O 1
ATOM 827 N N . VAL A 1 99 ? -4.268 -8.444 0.908 1.00 97.62 99 VAL A N 1
ATOM 828 C CA . VAL A 1 99 ? -4.783 -9.252 -0.201 1.00 97.62 99 VAL A CA 1
ATOM 829 C C . VAL A 1 99 ? -3.960 -8.946 -1.448 1.00 97.62 99 VAL A C 1
ATOM 831 O O . VAL A 1 99 ? -3.612 -7.791 -1.688 1.00 97.62 99 VAL A O 1
ATOM 834 N N . ILE A 1 100 ? -3.649 -9.964 -2.252 1.00 98.19 100 ILE A N 1
ATOM 835 C CA . ILE A 1 100 ? -2.977 -9.786 -3.543 1.00 98.19 100 ILE A CA 1
ATOM 836 C C . ILE A 1 100 ? -3.902 -10.244 -4.663 1.00 98.19 100 ILE A C 1
ATOM 838 O O . ILE A 1 100 ? -4.419 -11.359 -4.625 1.00 98.19 100 ILE A O 1
ATOM 842 N N . GLU A 1 101 ? -4.058 -9.398 -5.673 1.00 98.06 101 GLU A N 1
ATOM 843 C CA . GLU A 1 101 ? -4.766 -9.710 -6.907 1.00 98.06 101 GLU A CA 1
ATOM 844 C C . GLU A 1 101 ? -3.778 -9.652 -8.077 1.00 98.06 101 GLU A C 1
ATOM 846 O O . GLU A 1 101 ? -3.058 -8.669 -8.255 1.00 98.06 101 GLU A O 1
ATOM 851 N N . ILE A 1 102 ? -3.719 -10.725 -8.868 1.00 98.31 102 ILE A N 1
ATOM 852 C CA . ILE A 1 102 ? -2.845 -10.785 -10.042 1.00 98.31 102 ILE A CA 1
ATOM 853 C C . ILE A 1 102 ? -3.623 -10.320 -11.268 1.00 98.31 102 ILE A C 1
ATOM 855 O O . ILE A 1 102 ? -4.642 -10.918 -11.619 1.00 98.31 102 ILE A O 1
ATOM 859 N N . GLY A 1 103 ? -3.140 -9.265 -11.919 1.00 97.75 103 GLY A N 1
ATOM 860 C CA . GLY A 1 103 ? -3.772 -8.707 -13.106 1.00 97.75 103 GLY A CA 1
ATOM 861 C C . GLY A 1 103 ? -3.077 -7.465 -13.652 1.00 97.75 103 GLY A C 1
ATOM 862 O O . GLY A 1 103 ? -2.170 -6.897 -13.045 1.00 97.75 103 GLY A O 1
ATOM 863 N N . ASP A 1 104 ? -3.509 -7.056 -14.840 1.00 97.94 104 ASP A N 1
ATOM 864 C CA . ASP A 1 104 ? -2.957 -5.914 -15.562 1.00 97.94 104 ASP A CA 1
ATOM 865 C C . ASP A 1 104 ? -3.718 -4.630 -15.198 1.00 97.94 104 ASP A C 1
ATOM 867 O O . ASP A 1 104 ? -4.933 -4.538 -15.372 1.00 97.94 104 ASP A O 1
ATOM 871 N N . GLN A 1 105 ? -3.002 -3.604 -14.735 1.00 97.06 105 GLN A N 1
ATOM 872 C CA . GLN A 1 105 ? -3.580 -2.289 -14.434 1.00 97.06 105 GLN A CA 1
ATOM 873 C C . GLN A 1 105 ? -4.175 -1.570 -15.658 1.00 97.06 105 GLN A C 1
ATOM 875 O O . GLN A 1 105 ? -4.885 -0.580 -15.501 1.00 97.06 105 GLN A O 1
ATOM 880 N N . SER A 1 106 ? -3.851 -2.006 -16.876 1.00 97.44 106 SER A N 1
ATOM 881 C CA . SER A 1 106 ? -4.432 -1.486 -18.115 1.00 97.44 106 SER A CA 1
ATOM 882 C C . SER A 1 106 ? -5.733 -2.195 -18.513 1.00 97.44 106 SER A C 1
ATOM 884 O O . SER A 1 106 ? -6.469 -1.680 -19.357 1.00 97.44 106 SER A O 1
ATOM 886 N N . ASP A 1 107 ? -6.066 -3.327 -17.880 1.00 98.19 107 ASP A N 1
ATOM 887 C CA . ASP A 1 107 ? -7.341 -4.012 -18.081 1.00 98.19 107 ASP A CA 1
ATOM 888 C C . ASP A 1 107 ? -8.432 -3.383 -17.198 1.00 98.19 107 ASP A C 1
ATOM 890 O O . ASP A 1 107 ? -8.568 -3.639 -16.000 1.00 98.19 107 ASP A O 1
ATOM 894 N N . GLU A 1 108 ? -9.267 -2.553 -17.823 1.00 97.56 108 GLU A N 1
ATOM 895 C CA . GLU A 1 108 ? -10.391 -1.884 -17.167 1.00 97.56 108 GLU A CA 1
ATOM 896 C C . GLU A 1 108 ? -11.400 -2.869 -16.545 1.00 97.56 108 GLU A C 1
ATOM 898 O O . GLU A 1 108 ? -11.996 -2.572 -15.506 1.00 97.56 108 GLU A O 1
ATOM 903 N N . LYS A 1 109 ? -11.619 -4.042 -17.157 1.00 97.75 109 LYS A N 1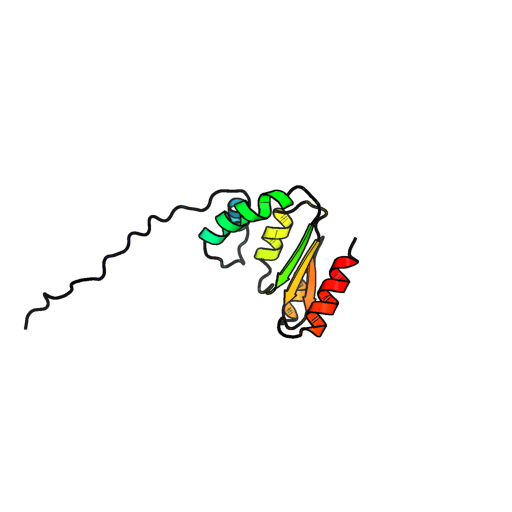
ATOM 904 C CA . LYS A 1 109 ? -12.552 -5.042 -16.613 1.00 97.75 109 LYS A CA 1
ATOM 905 C C . LYS A 1 109 ? -11.984 -5.639 -15.339 1.00 97.75 109 LYS A C 1
ATOM 907 O O . LYS A 1 109 ? -12.716 -5.752 -14.357 1.00 97.75 109 LYS A O 1
ATOM 912 N N . PHE A 1 110 ? -10.697 -5.972 -15.352 1.00 97.06 110 PHE A N 1
ATOM 913 C CA . PHE A 1 110 ? -9.988 -6.419 -14.162 1.00 97.06 110 PHE A CA 1
ATOM 914 C C . PHE A 1 110 ? -10.069 -5.368 -13.046 1.00 97.06 110 PHE A C 1
ATOM 916 O O . PHE A 1 110 ? -10.519 -5.694 -11.950 1.00 97.06 110 PHE A O 1
ATOM 923 N N . LEU A 1 111 ? -9.766 -4.095 -13.327 1.00 96.12 111 LEU A N 1
ATOM 924 C CA . LEU A 1 111 ? -9.845 -3.034 -12.314 1.00 96.12 111 LEU A CA 1
ATOM 925 C C . LEU A 1 111 ? 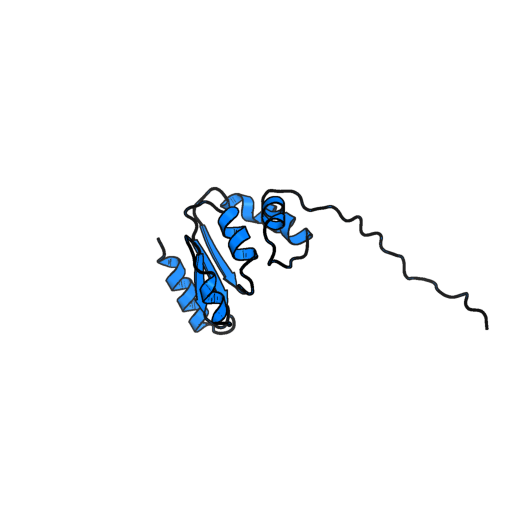-11.260 -2.846 -11.742 1.00 96.12 111 LEU A C 1
ATOM 927 O O . LEU A 1 111 ? -11.420 -2.633 -10.540 1.00 96.12 111 LEU A O 1
ATOM 931 N N . LYS A 1 112 ? -12.308 -2.961 -12.567 1.00 95.62 112 LYS A N 1
ATOM 932 C CA . LYS A 1 112 ? -13.706 -2.910 -12.098 1.00 95.62 112 LYS A CA 1
ATOM 933 C C . LYS A 1 112 ? -14.062 -4.090 -11.193 1.00 95.62 112 LYS A C 1
ATOM 935 O O . LYS A 1 112 ? -14.778 -3.911 -10.203 1.00 95.62 112 LYS A O 1
ATOM 940 N N . LEU A 1 113 ? -13.580 -5.286 -11.526 1.00 94.38 113 LEU A N 1
ATOM 941 C CA . LEU A 1 113 ? -13.761 -6.481 -10.702 1.00 94.38 113 LEU A CA 1
ATOM 942 C C . LEU A 1 113 ? -13.015 -6.349 -9.372 1.00 94.38 113 LEU A C 1
ATOM 944 O O . LEU A 1 113 ? -13.625 -6.569 -8.330 1.00 94.38 113 LEU A O 1
ATOM 948 N N . SER A 1 114 ? -11.760 -5.899 -9.409 1.00 92.69 114 SER A N 1
ATOM 949 C CA . SER A 1 114 ? -10.933 -5.610 -8.234 1.00 92.69 114 SER A CA 1
ATOM 950 C C . SER A 1 114 ? -11.612 -4.607 -7.296 1.00 92.69 114 SER A C 1
ATOM 952 O O . SER A 1 114 ? -11.839 -4.885 -6.120 1.00 92.69 114 SER A O 1
ATOM 954 N N . TRP A 1 115 ? -12.086 -3.479 -7.832 1.00 90.25 115 TRP A N 1
ATOM 955 C CA . TRP A 1 115 ? -12.838 -2.484 -7.064 1.00 90.25 115 TRP A CA 1
ATOM 956 C C . TRP A 1 115 ? -14.088 -3.072 -6.390 1.00 90.25 115 TRP A C 1
ATOM 958 O O . TRP A 1 115 ? -14.374 -2.805 -5.221 1.00 90.25 115 TRP A O 1
ATOM 968 N N . THR A 1 116 ? -14.835 -3.900 -7.122 1.00 91.44 116 THR A N 1
ATOM 969 C CA . THR A 1 116 ? -16.041 -4.556 -6.599 1.00 91.44 116 THR A CA 1
ATOM 970 C C . THR A 1 116 ? -15.693 -5.578 -5.513 1.00 91.44 116 THR A C 1
ATOM 972 O O . THR A 1 116 ? -16.377 -5.642 -4.493 1.00 91.44 116 THR A O 1
ATOM 975 N N . SER A 1 117 ? -14.619 -6.348 -5.699 1.00 89.12 117 SER A N 1
ATOM 976 C CA . SER A 1 117 ? -14.061 -7.275 -4.707 1.00 89.12 117 SER A CA 1
ATOM 977 C C . SER A 1 117 ? -13.724 -6.530 -3.412 1.00 89.12 117 SER A C 1
ATOM 979 O O . SER A 1 117 ? -14.276 -6.842 -2.355 1.00 89.12 117 SER A O 1
ATOM 981 N N . MET A 1 118 ? -12.950 -5.444 -3.515 1.00 89.56 118 MET A N 1
ATOM 982 C CA . MET A 1 118 ? -12.566 -4.593 -2.387 1.00 89.56 118 MET A CA 1
ATOM 983 C C . MET A 1 118 ? -13.759 -4.069 -1.589 1.00 89.56 118 MET A C 1
ATOM 985 O O . MET A 1 118 ? -13.727 -4.067 -0.356 1.00 89.56 118 MET A O 1
ATOM 989 N N . ALA A 1 119 ? -14.830 -3.634 -2.257 1.00 85.06 119 ALA A N 1
ATOM 990 C CA . ALA A 1 119 ? -16.022 -3.125 -1.583 1.00 85.06 119 ALA A CA 1
ATOM 991 C C . ALA A 1 119 ? -16.654 -4.164 -0.636 1.00 85.06 119 ALA A C 1
ATOM 993 O O . ALA A 1 119 ? -17.155 -3.782 0.422 1.00 85.06 119 ALA A O 1
ATOM 994 N N . ASN A 1 120 ? -16.548 -5.455 -0.964 1.00 85.81 120 ASN A N 1
ATOM 995 C CA . ASN A 1 120 ? -17.158 -6.560 -0.221 1.00 85.81 120 ASN A CA 1
ATOM 996 C C . ASN A 1 120 ? -16.267 -7.169 0.875 1.00 85.81 120 ASN A C 1
ATOM 998 O O . ASN A 1 120 ? -16.755 -7.981 1.658 1.00 85.81 120 ASN A O 1
ATOM 1002 N N . LEU A 1 121 ? -14.986 -6.799 0.951 1.00 81.06 121 LEU A N 1
ATOM 1003 C CA . LEU A 1 121 ? -14.100 -7.248 2.032 1.00 81.06 121 LEU A CA 1
ATOM 1004 C C . LEU A 1 121 ? -14.565 -6.657 3.376 1.00 81.06 121 LEU A C 1
ATOM 1006 O O . LEU A 1 121 ? -14.944 -5.489 3.431 1.00 81.06 121 LEU A O 1
ATOM 1010 N N . THR A 1 122 ? -14.595 -7.451 4.441 1.00 64.69 122 THR A N 1
ATOM 1011 C CA . THR A 1 122 ? -15.057 -7.020 5.776 1.00 64.69 122 THR A CA 1
ATOM 1012 C C . THR A 1 122 ? -13.914 -6.553 6.647 1.00 64.69 122 THR A C 1
ATOM 1014 O O . THR A 1 122 ? -12.924 -7.316 6.711 1.00 64.69 122 THR A O 1
#

Radius of gyration: 19.56 Å; Cα contacts (8 Å, |Δi|>4): 161; chains: 1; bounding box: 61×43×40 Å

Foldseek 3Di:
DDPDPPPDPPPPVPVDDAADDDLSVQLVVQPQDDDDRVVSNVCCVVCVVQAADAEEEEAEDCPPVSVVSSCCVRHHVNHAYEYEEQDPVSCVNDDRRYHYDHDDPPPPVSVVVVVVVSVPDD

Secondary structure (DSSP, 8-state):
--S-------------PPP-SHHHHHHTT-TT----THHHHHHHHHHGGGTTS--EEEEE--TTSHHHHHHHHHS-TT-EEEEEES-GGGGGG-BTTEEEEE--TT-HHHHHHHHHHHHH--

Nearest PDB structures (foldseek):
  5k0g-assembly2_B  TM=6.595E-01  e=6.081E-03  Rattus norvegicus
  3gu3-assembly1_B  TM=7.497E-01  e=1.866E-02  Bacillus cereus ATCC 14579
  3mb5-assembly1_A  TM=6.497E-01  e=1.747E-02  Pyrococcus abys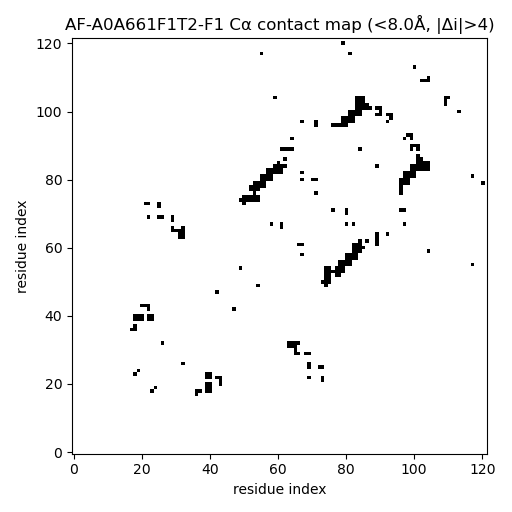si
  3qwb-assembly2_C  TM=4.829E-01  e=5.020E-02  Saccharomyces cerevisiae S288C
  1nlz-assembly1_E  TM=4.209E-01  e=1.115E+00  Helicobacter pylori 26695

Sequence (122 aa):
MSLKDRTFLRQVDVDYKEPTGDIWEIAKTCTTMFKWHHYFTAYDEKLAPYRDKPVKILEIGVHYGGSLKLWHEYFHKDSTIVGVDIEERCARYARDNIVIEIGDQSDEKFLKLSWTSMANLT

pLDDT: mean 89.2, std 14.89, range [38.25, 98.5]